Protein AF-A0A962C5A1-F1 (afdb_monomer_lite)

Foldseek 3Di:
DVVCVVDDDDDDAQDAADAQDDPVVLVVQVVCVVVVNHDPVSNVVSVVSRHDDPHD

Structure (mmCIF, N/CA/C/O backbone):
data_AF-A0A962C5A1-F1
#
_entry.id   AF-A0A962C5A1-F1
#
loop_
_atom_site.group_PDB
_atom_site.id
_atom_site.type_symbol
_atom_site.label_atom_id
_atom_site.label_alt_id
_atom_site.label_comp_id
_atom_site.label_asym_id
_atom_site.label_entity_id
_atom_site.label_seq_id
_atom_site.pdbx_PDB_ins_code
_atom_site.Cartn_x
_atom_site.Cartn_y
_atom_site.Cartn_z
_atom_site.occupancy
_atom_site.B_iso_or_equiv
_atom_site.auth_seq_id
_atom_site.auth_comp_id
_atom_site.auth_asym_id
_atom_site.auth_atom_id
_atom_site.pdbx_PDB_model_num
ATOM 1 N N . ALA A 1 1 ? 8.785 11.378 -27.572 1.00 60.38 1 ALA A N 1
ATOM 2 C CA . ALA A 1 1 ? 8.961 10.070 -28.239 1.00 60.38 1 ALA A CA 1
ATOM 3 C C . ALA A 1 1 ? 8.231 10.027 -29.583 1.00 60.38 1 ALA A C 1
ATOM 5 O O . ALA A 1 1 ? 8.898 9.914 -30.598 1.00 60.38 1 ALA A O 1
ATOM 6 N N . LEU A 1 2 ? 6.903 10.208 -29.622 1.00 62.84 2 LEU A N 1
ATOM 7 C CA . LEU A 1 2 ? 6.114 10.105 -30.866 1.00 62.84 2 LEU A CA 1
ATOM 8 C C . LEU A 1 2 ? 6.486 11.125 -31.959 1.00 62.84 2 LEU A C 1
ATOM 10 O O . LEU A 1 2 ? 6.484 10.777 -33.132 1.00 62.84 2 LEU A O 1
ATOM 14 N N . SER A 1 3 ? 6.879 12.348 -31.592 1.00 77.00 3 SER A N 1
ATOM 15 C CA . SER A 1 3 ? 7.267 13.389 -32.560 1.00 77.00 3 SER A CA 1
ATOM 16 C C . SER A 1 3 ? 8.661 13.193 -33.186 1.00 77.00 3 SER A C 1
ATOM 18 O O . SER A 1 3 ? 8.976 13.856 -34.166 1.00 77.00 3 SER A O 1
ATOM 20 N N . PHE A 1 4 ? 9.497 12.296 -32.642 1.00 73.12 4 PHE A N 1
ATOM 21 C CA . PHE A 1 4 ? 10.880 12.050 -33.089 1.00 73.12 4 PHE A CA 1
ATOM 22 C C . PHE A 1 4 ? 11.201 10.545 -33.080 1.00 73.12 4 PHE A C 1
ATOM 24 O O . PHE A 1 4 ? 12.142 10.101 -32.428 1.00 73.12 4 PHE A O 1
ATOM 31 N N . GLY A 1 5 ? 10.399 9.743 -33.788 1.00 71.50 5 GLY A N 1
ATOM 32 C CA . GLY A 1 5 ? 10.504 8.273 -33.782 1.00 71.50 5 GLY A CA 1
ATOM 33 C C . GLY A 1 5 ? 11.786 7.680 -34.388 1.00 71.50 5 GLY A C 1
ATOM 34 O O . GLY A 1 5 ? 12.003 6.481 -34.277 1.00 71.50 5 GLY A O 1
ATOM 35 N N . HIS A 1 6 ? 12.636 8.498 -35.019 1.00 82.44 6 HIS A N 1
ATOM 36 C CA . HIS A 1 6 ? 13.940 8.086 -35.556 1.0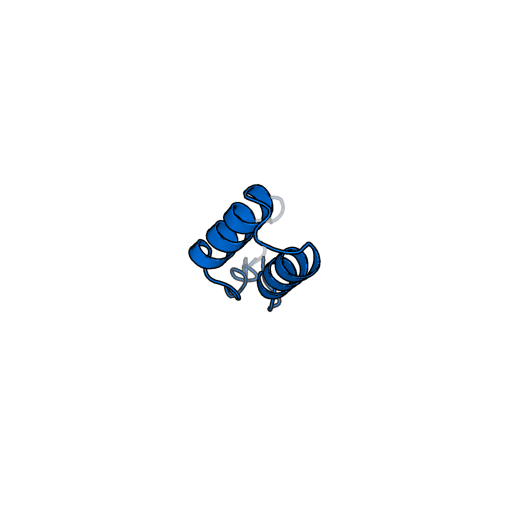0 82.44 6 HIS A CA 1
ATOM 37 C C . HIS A 1 6 ? 15.058 8.105 -34.503 1.00 82.44 6 HIS A C 1
ATOM 39 O O . HIS A 1 6 ? 16.150 7.601 -34.756 1.00 82.44 6 HIS A O 1
ATOM 45 N N . LEU A 1 7 ? 14.807 8.702 -33.336 1.00 82.25 7 LEU A N 1
ATOM 46 C CA . LEU A 1 7 ? 15.740 8.672 -32.221 1.00 82.25 7 LEU A CA 1
ATOM 47 C C . LEU A 1 7 ? 15.476 7.422 -31.372 1.00 82.25 7 LEU A C 1
ATOM 49 O O . LEU A 1 7 ? 14.317 7.146 -31.052 1.00 82.25 7 LEU A O 1
ATOM 53 N N . PRO A 1 8 ? 16.514 6.667 -30.975 1.00 82.88 8 PRO A N 1
ATOM 54 C CA . PRO A 1 8 ? 16.343 5.544 -30.065 1.00 82.88 8 PRO A CA 1
ATOM 55 C C . PRO A 1 8 ? 15.861 6.046 -28.695 1.00 82.88 8 PRO A C 1
ATOM 57 O O . PRO A 1 8 ? 16.502 6.888 -28.068 1.00 82.88 8 PRO A O 1
ATOM 60 N N . VAL A 1 9 ? 14.724 5.525 -28.227 1.0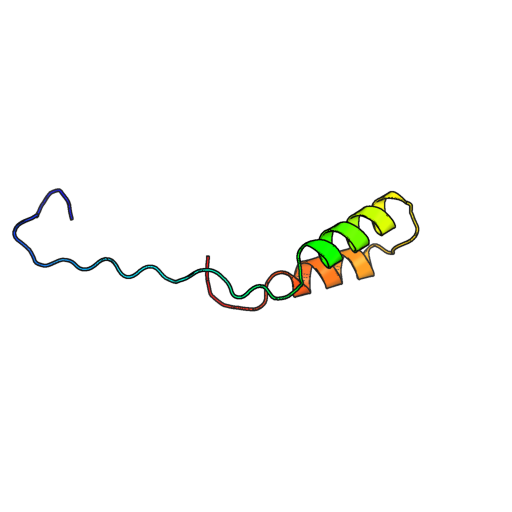0 83.19 9 VAL A N 1
ATOM 61 C CA . VAL A 1 9 ? 14.130 5.843 -26.918 1.00 83.19 9 VAL A CA 1
ATOM 62 C C . VAL A 1 9 ? 13.733 4.542 -26.219 1.00 83.19 9 VAL A C 1
ATOM 64 O O . VAL A 1 9 ? 13.151 3.659 -26.843 1.00 83.19 9 VAL A O 1
ATOM 67 N N . LEU A 1 10 ? 14.019 4.438 -24.919 1.00 79.56 10 LEU A N 1
ATOM 68 C CA . LEU A 1 10 ? 13.647 3.308 -24.063 1.00 79.56 10 LEU A CA 1
ATOM 69 C C . LEU A 1 10 ? 12.725 3.787 -22.936 1.00 79.56 10 LEU A C 1
ATOM 71 O O . LEU A 1 10 ? 13.003 4.794 -22.287 1.00 79.56 10 LEU A O 1
ATOM 75 N N . PHE A 1 11 ? 11.631 3.059 -22.703 1.00 79.44 11 PHE A N 1
ATOM 76 C CA . PHE A 1 11 ? 10.727 3.295 -21.579 1.00 79.44 11 PHE A CA 1
ATOM 77 C C . PHE A 1 11 ? 11.085 2.351 -20.432 1.00 79.44 11 PHE A C 1
ATOM 79 O O . PHE A 1 11 ? 10.970 1.134 -20.573 1.00 79.44 11 PHE A O 1
ATOM 86 N N . VAL A 1 12 ? 11.519 2.914 -19.305 1.00 79.06 12 VAL A N 1
ATOM 87 C CA . VAL A 1 12 ? 11.841 2.159 -18.089 1.00 79.06 12 VAL A CA 1
ATOM 88 C C . VAL A 1 12 ? 10.794 2.511 -17.030 1.00 79.06 12 VAL A C 1
ATOM 90 O O . VAL A 1 12 ? 10.847 3.613 -16.481 1.00 79.06 12 VAL A O 1
ATOM 93 N N . PRO A 1 13 ? 9.807 1.637 -16.761 1.00 76.62 13 PRO A N 1
ATOM 94 C CA . PRO A 1 13 ? 8.842 1.885 -15.700 1.00 76.62 13 PRO A CA 1
ATOM 95 C C . PRO A 1 13 ? 9.539 1.826 -14.335 1.00 76.62 13 PRO A C 1
ATOM 97 O O . PRO A 1 13 ? 10.386 0.967 -14.102 1.00 76.62 13 PRO A O 1
ATOM 100 N N . ALA A 1 14 ? 9.146 2.713 -13.419 1.00 75.31 14 ALA A N 1
ATOM 101 C CA . ALA A 1 14 ? 9.714 2.802 -12.068 1.00 75.31 14 ALA A CA 1
ATOM 102 C C . ALA A 1 14 ? 9.444 1.562 -11.188 1.00 75.31 14 ALA A C 1
ATOM 104 O O . ALA A 1 14 ? 10.064 1.405 -10.141 1.00 75.31 14 ALA A O 1
ATOM 105 N N . GLY A 1 15 ? 8.555 0.670 -11.633 1.00 68.56 15 GLY A N 1
ATOM 106 C CA . GLY A 1 15 ? 8.155 -0.530 -10.908 1.00 68.56 15 GLY A CA 1
ATOM 107 C C . GLY A 1 15 ? 7.051 -0.259 -9.875 1.00 68.56 15 GLY A C 1
ATOM 108 O O . GLY A 1 15 ? 6.906 0.868 -9.394 1.00 68.56 15 GLY A O 1
ATOM 109 N N . PRO A 1 16 ? 6.236 -1.280 -9.556 1.00 68.25 16 PRO A N 1
ATOM 110 C CA . PRO A 1 16 ? 5.178 -1.150 -8.560 1.00 68.25 16 PRO A CA 1
ATOM 111 C C . PRO A 1 16 ? 5.774 -0.996 -7.156 1.00 68.25 16 PRO A C 1
ATOM 113 O O . PRO A 1 16 ? 6.780 -1.638 -6.839 1.00 68.25 16 PRO A O 1
ATOM 116 N N . MET A 1 17 ? 5.143 -0.190 -6.296 1.00 66.94 17 MET A N 1
ATOM 117 C CA . MET A 1 17 ? 5.525 -0.115 -4.882 1.00 66.94 17 MET A CA 1
ATOM 118 C C . MET A 1 17 ? 5.541 -1.513 -4.243 1.00 66.94 17 MET A C 1
ATOM 120 O O . MET A 1 17 ? 4.577 -2.276 -4.401 1.00 66.94 17 MET A O 1
ATOM 124 N N . PRO A 1 18 ? 6.579 -1.856 -3.457 1.00 61.16 18 PRO A N 1
ATOM 125 C CA . PRO A 1 18 ? 6.538 -3.053 -2.635 1.00 61.16 18 PRO A CA 1
ATOM 126 C C . PRO A 1 18 ? 5.391 -2.920 -1.627 1.00 61.16 18 PRO A C 1
ATOM 128 O O . PRO A 1 18 ? 5.245 -1.915 -0.930 1.00 61.16 18 PRO A O 1
ATOM 131 N N . SER A 1 19 ? 4.533 -3.936 -1.571 1.00 59.69 19 SER A N 1
ATOM 132 C CA . SER A 1 19 ? 3.383 -3.940 -0.668 1.00 59.69 19 SER A CA 1
ATOM 133 C C . SER A 1 19 ? 3.861 -4.127 0.774 1.00 59.69 19 SER A C 1
ATOM 135 O O . SER A 1 19 ? 4.303 -5.215 1.123 1.00 59.69 19 SER A O 1
ATOM 137 N N . GLY A 1 20 ? 3.774 -3.081 1.603 1.00 66.50 20 GLY A N 1
ATOM 138 C CA . GLY A 1 20 ? 4.176 -3.141 3.016 1.00 66.50 20 GLY A CA 1
ATOM 139 C C . GLY A 1 20 ? 3.223 -3.983 3.872 1.00 66.50 20 GLY A C 1
ATOM 140 O O . GLY A 1 20 ? 3.589 -5.042 4.370 1.00 66.50 20 GLY A O 1
ATOM 141 N N . LEU A 1 21 ? 1.973 -3.534 4.013 1.00 67.88 21 LEU A N 1
ATOM 142 C CA . LEU A 1 21 ? 0.924 -4.252 4.746 1.00 67.88 21 LEU A CA 1
ATOM 143 C C . LEU A 1 21 ? -0.011 -4.995 3.766 1.00 67.88 21 LEU A C 1
ATOM 145 O O . LEU A 1 21 ? -0.468 -4.379 2.795 1.00 67.88 21 LEU A O 1
ATOM 149 N N . PRO A 1 22 ? -0.359 -6.276 3.994 1.00 71.81 22 PRO A N 1
ATOM 150 C CA . PRO A 1 22 ? -1.339 -6.990 3.177 1.00 71.81 22 PRO A CA 1
ATOM 151 C C . PRO A 1 22 ? -2.710 -6.293 3.174 1.00 71.81 22 PRO A C 1
ATOM 153 O O . PRO A 1 22 ? -3.213 -5.862 4.212 1.00 71.81 22 PRO A O 1
ATOM 156 N N . ASN A 1 23 ? -3.378 -6.227 2.016 1.00 73.25 23 ASN A N 1
ATOM 157 C CA . ASN A 1 23 ? -4.680 -5.548 1.882 1.00 73.25 23 ASN A CA 1
ATOM 158 C C . ASN A 1 23 ? -5.765 -6.088 2.830 1.00 73.25 23 ASN A C 1
ATOM 160 O O . ASN A 1 23 ? -6.632 -5.330 3.264 1.00 73.25 23 ASN A O 1
ATOM 164 N N . LYS A 1 24 ? -5.705 -7.379 3.183 1.00 74.12 24 LYS A N 1
ATOM 165 C CA . LYS A 1 24 ? -6.625 -7.993 4.152 1.00 74.12 24 LYS A CA 1
ATOM 166 C C . LYS A 1 24 ? -6.489 -7.375 5.544 1.00 74.12 24 LYS A C 1
ATOM 168 O O . LYS A 1 24 ? -7.494 -7.130 6.202 1.00 74.12 24 LYS A O 1
ATOM 173 N N . GLU A 1 25 ? -5.266 -7.072 5.967 1.00 74.19 25 GLU A N 1
ATOM 174 C CA . GLU A 1 25 ? -4.998 -6.473 7.276 1.00 74.19 25 GLU A CA 1
ATOM 175 C C . GLU A 1 25 ? -5.428 -5.003 7.306 1.00 74.19 25 GLU A C 1
ATOM 177 O O . GLU A 1 25 ? -6.083 -4.584 8.259 1.00 74.19 25 GLU A O 1
ATOM 182 N N . LYS A 1 26 ? -5.202 -4.249 6.218 1.00 71.44 26 LYS A N 1
ATOM 183 C CA . LYS A 1 26 ? -5.739 -2.881 6.054 1.00 71.44 26 LYS A CA 1
ATOM 184 C C . LYS A 1 26 ? -7.263 -2.845 6.149 1.00 71.44 26 LYS A C 1
ATOM 186 O O . LYS A 1 26 ? -7.826 -1.996 6.837 1.00 71.44 26 LYS A O 1
ATOM 191 N N . ALA A 1 27 ? -7.935 -3.764 5.454 1.00 78.62 27 ALA A N 1
ATOM 192 C CA . ALA A 1 27 ? -9.390 -3.864 5.476 1.00 78.62 27 ALA A CA 1
ATOM 193 C C . ALA A 1 27 ? -9.905 -4.199 6.884 1.00 78.62 27 ALA A C 1
ATOM 195 O O . ALA A 1 27 ? -10.837 -3.558 7.360 1.00 78.62 27 ALA A O 1
ATOM 196 N N . ALA A 1 28 ? -9.244 -5.125 7.586 1.00 81.56 28 ALA A N 1
ATOM 197 C CA . ALA A 1 28 ? -9.605 -5.498 8.950 1.00 81.56 28 ALA A CA 1
ATOM 198 C C . ALA A 1 28 ? -9.404 -4.357 9.964 1.00 81.56 28 ALA A C 1
ATOM 200 O O . ALA A 1 28 ? -10.200 -4.227 10.892 1.00 81.56 28 ALA A O 1
ATOM 201 N N . VAL A 1 29 ? -8.361 -3.530 9.823 1.00 79.75 29 VAL A N 1
ATOM 202 C CA . VAL A 1 29 ? -8.155 -2.347 10.684 1.00 79.75 29 VAL A CA 1
ATOM 203 C C . VAL A 1 29 ? -9.214 -1.274 10.407 1.00 79.75 29 VAL A C 1
ATOM 205 O O . VAL A 1 29 ? -9.799 -0.745 11.348 1.00 79.75 29 VAL A O 1
ATOM 208 N N . ARG A 1 30 ? -9.552 -1.012 9.136 1.00 81.38 30 ARG A N 1
ATOM 209 C CA . ARG A 1 30 ? -10.633 -0.075 8.766 1.00 81.38 30 ARG A CA 1
ATOM 210 C C . ARG A 1 30 ? -12.003 -0.532 9.256 1.00 81.38 30 ARG A C 1
ATOM 212 O O . ARG A 1 30 ? -12.782 0.283 9.737 1.00 81.38 30 ARG A O 1
ATOM 219 N N . GLN A 1 31 ? -12.278 -1.830 9.172 1.00 82.50 31 GLN A N 1
ATOM 220 C CA . GLN A 1 31 ? -13.519 -2.410 9.675 1.00 82.50 31 GLN A CA 1
ATOM 221 C C . GLN A 1 31 ? -13.601 -2.311 11.204 1.00 82.50 31 GLN A C 1
ATOM 223 O O . GLN A 1 31 ? -14.620 -1.877 11.731 1.00 82.50 31 GLN A O 1
ATOM 228 N N . ARG A 1 32 ? -12.506 -2.595 11.923 1.00 81.06 32 ARG A N 1
ATOM 229 C CA . ARG A 1 32 ? -12.438 -2.407 13.382 1.00 81.06 32 ARG A CA 1
ATOM 230 C C . ARG A 1 32 ? -12.583 -0.943 13.803 1.00 81.06 32 ARG A C 1
ATOM 232 O O . ARG A 1 32 ? -13.225 -0.681 14.815 1.00 81.06 32 ARG A O 1
ATOM 239 N N . TYR A 1 33 ? -12.045 -0.002 13.026 1.00 78.06 33 TYR A N 1
ATOM 240 C CA . TYR A 1 33 ? -12.243 1.432 13.256 1.00 78.06 33 TYR A CA 1
ATOM 241 C C . TYR A 1 33 ? -13.709 1.842 13.051 1.00 78.06 33 TYR A C 1
ATOM 243 O O . TYR A 1 33 ? -14.274 2.533 13.893 1.00 78.06 33 TYR A O 1
ATOM 251 N N . ALA A 1 34 ? -14.362 1.349 11.991 1.00 80.75 34 ALA A N 1
ATOM 252 C CA . ALA A 1 34 ? -15.788 1.585 11.745 1.00 80.75 34 ALA A CA 1
ATOM 253 C C . ALA A 1 34 ? -16.697 0.974 12.832 1.00 80.75 34 ALA A C 1
ATOM 255 O O . ALA A 1 34 ? -17.739 1.535 13.154 1.00 80.75 34 ALA A O 1
ATOM 256 N N . GLU A 1 35 ? -16.287 -0.147 13.428 1.00 84.44 35 GLU A N 1
ATOM 257 C CA . GLU A 1 35 ? -16.968 -0.785 14.563 1.00 84.44 35 GLU A CA 1
ATOM 258 C C . GLU A 1 35 ? -16.664 -0.118 15.922 1.00 84.44 35 GLU A C 1
ATOM 260 O O . GLU A 1 35 ? -17.176 -0.567 16.946 1.00 84.44 35 GLU A O 1
ATOM 265 N N . GLY A 1 36 ? -15.817 0.921 15.963 1.00 82.12 36 GLY A N 1
ATOM 266 C CA . GLY A 1 36 ? -15.400 1.599 17.199 1.00 82.12 36 GLY A CA 1
ATOM 267 C C . GLY A 1 36 ? -14.451 0.780 18.086 1.00 82.12 36 GLY A C 1
ATOM 268 O O . GLY A 1 36 ? -14.222 1.137 19.239 1.00 82.12 36 GLY A O 1
ATOM 269 N N . LYS A 1 37 ? -13.903 -0.322 17.561 1.00 78.94 37 LYS A N 1
ATOM 270 C CA . LYS A 1 37 ? -13.007 -1.260 18.260 1.00 78.94 37 LYS A CA 1
ATOM 271 C C . LYS A 1 37 ? -11.520 -0.979 18.028 1.00 78.94 37 LYS A C 1
ATOM 273 O O . LYS A 1 37 ? -10.695 -1.682 18.601 1.00 78.94 37 LYS A O 1
ATOM 278 N N . ALA A 1 38 ? -11.183 -0.016 17.171 1.00 75.81 38 ALA A N 1
ATOM 279 C CA . ALA A 1 38 ? -9.812 0.426 16.927 1.00 75.81 38 ALA A CA 1
ATOM 280 C C . ALA A 1 38 ? -9.687 1.936 17.137 1.00 75.81 38 ALA A C 1
ATOM 282 O O . ALA A 1 38 ? -10.612 2.696 16.832 1.00 75.81 38 ALA A O 1
ATOM 283 N N . SER A 1 39 ? -8.538 2.369 17.651 1.00 79.75 39 SER A N 1
ATOM 284 C CA . SER A 1 39 ? -8.264 3.784 17.899 1.00 79.75 39 SER A CA 1
ATOM 285 C C . SER A 1 39 ? -7.814 4.501 16.619 1.00 79.75 39 SER A C 1
ATOM 287 O O . SER A 1 39 ? -7.406 3.891 15.627 1.00 79.75 39 SER A O 1
ATOM 289 N N . ARG A 1 40 ? -7.873 5.838 16.625 1.00 78.56 40 ARG A N 1
ATOM 290 C CA . ARG A 1 40 ? -7.383 6.657 15.503 1.00 78.56 40 ARG A CA 1
ATOM 291 C C . ARG A 1 40 ? -5.880 6.461 15.257 1.00 78.56 40 ARG A C 1
ATOM 293 O O . ARG A 1 40 ? -5.441 6.561 14.116 1.00 78.56 40 ARG A O 1
ATOM 300 N N . GLU A 1 41 ? -5.111 6.178 16.307 1.00 80.00 41 GLU A N 1
ATOM 301 C CA . GLU A 1 41 ? -3.672 5.905 16.216 1.00 80.00 41 GLU A CA 1
ATOM 302 C C . GLU A 1 41 ? -3.395 4.581 15.497 1.00 80.00 41 GLU A C 1
ATOM 304 O O . GLU A 1 41 ? -2.564 4.549 14.595 1.00 80.00 41 GLU A O 1
ATOM 309 N N . GLU A 1 42 ? -4.155 3.523 15.799 1.00 75.44 42 GLU A N 1
ATOM 310 C CA . GLU A 1 42 ? -4.024 2.222 15.125 1.00 75.44 42 GLU A CA 1
ATOM 311 C C . GLU A 1 42 ? -4.375 2.300 13.632 1.00 75.44 42 GLU A C 1
ATOM 313 O O . GLU A 1 42 ? -3.741 1.646 12.798 1.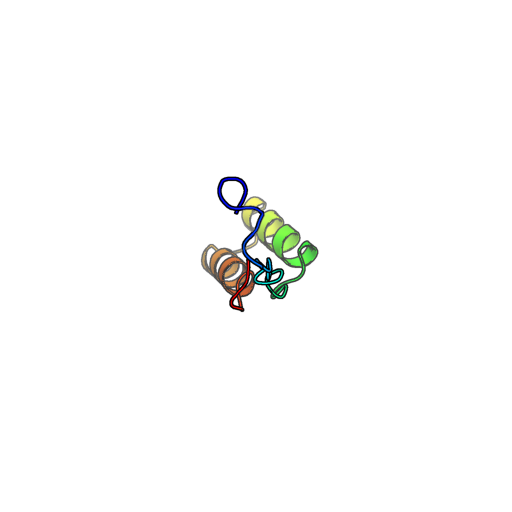00 75.44 42 GLU A O 1
ATOM 318 N N . LEU A 1 43 ? -5.365 3.126 13.274 1.00 76.38 43 LEU A N 1
ATOM 319 C CA . LEU A 1 43 ? -5.709 3.388 11.877 1.00 76.38 43 LEU A CA 1
ATOM 320 C C . LEU A 1 43 ? -4.560 4.097 11.144 1.00 76.38 43 LEU A C 1
ATOM 322 O O . LEU A 1 43 ? -4.169 3.671 10.057 1.00 76.38 43 LEU A O 1
ATOM 326 N N . LEU A 1 44 ? -4.001 5.148 11.750 1.00 78.25 44 LEU A N 1
ATOM 327 C CA . LEU A 1 44 ? -2.885 5.917 11.191 1.00 78.25 44 LEU A CA 1
ATOM 328 C C . LEU A 1 44 ? -1.618 5.070 11.036 1.00 78.25 44 LEU A C 1
ATOM 330 O O . LEU A 1 44 ? -0.932 5.170 10.021 1.00 78.25 44 LEU A O 1
ATOM 334 N N . GLU A 1 45 ? -1.319 4.204 12.002 1.00 77.94 45 GLU A N 1
ATOM 335 C CA . GLU A 1 45 ? -0.151 3.324 11.947 1.00 77.94 45 GLU A CA 1
ATOM 336 C C . GLU A 1 45 ? -0.282 2.272 10.831 1.00 77.94 45 GLU A C 1
ATOM 338 O O . GLU A 1 45 ? 0.683 1.993 10.113 1.00 77.94 45 GLU A O 1
ATOM 343 N N . ALA A 1 46 ? -1.484 1.722 10.623 1.00 73.44 46 ALA A N 1
ATOM 344 C CA . ALA A 1 46 ? -1.757 0.803 9.519 1.00 73.44 46 ALA A CA 1
ATOM 345 C C . ALA A 1 46 ? -1.667 1.489 8.141 1.00 73.44 46 ALA A C 1
ATOM 347 O O . ALA A 1 46 ? -1.207 0.883 7.166 1.00 73.44 46 ALA A O 1
ATOM 348 N N . GLU A 1 47 ? -2.070 2.757 8.041 1.00 71.06 47 GLU A N 1
ATOM 349 C CA . GLU A 1 47 ? -1.927 3.553 6.817 1.00 71.06 47 GLU A CA 1
ATOM 350 C C . GLU A 1 47 ? -0.477 3.962 6.550 1.00 71.06 47 GLU A C 1
ATOM 352 O O . GLU A 1 47 ? -0.027 3.869 5.412 1.00 71.06 47 GLU A O 1
ATOM 357 N N . ALA A 1 48 ? 0.304 4.295 7.577 1.00 72.06 48 ALA A N 1
ATOM 358 C CA . ALA A 1 48 ? 1.736 4.546 7.429 1.00 72.06 48 ALA A CA 1
ATOM 359 C C . ALA A 1 48 ? 2.490 3.286 6.956 1.00 72.06 48 ALA A C 1
ATOM 361 O O . ALA A 1 48 ? 3.245 3.336 5.986 1.00 72.06 48 ALA A O 1
ATOM 362 N N . LYS A 1 49 ? 2.202 2.117 7.552 1.00 69.31 49 LYS A N 1
ATOM 363 C CA . LYS A 1 49 ? 2.794 0.820 7.152 1.00 69.31 49 LYS A CA 1
ATOM 364 C C . LYS A 1 49 ? 2.371 0.354 5.757 1.00 69.31 49 LYS A C 1
ATOM 366 O O . LYS A 1 49 ? 2.985 -0.544 5.180 1.00 69.31 49 LYS A O 1
AT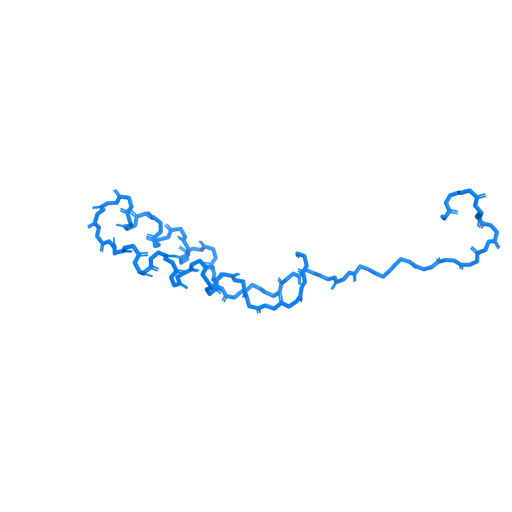OM 371 N N . SER A 1 50 ? 1.319 0.948 5.196 1.00 62.06 50 SER A N 1
ATOM 372 C CA . SER A 1 50 ? 0.856 0.655 3.842 1.00 62.06 50 SER A CA 1
ATOM 373 C C . SER A 1 50 ? 1.815 1.144 2.757 1.00 62.06 50 SER A C 1
ATOM 375 O O . SER A 1 50 ? 1.761 0.594 1.657 1.00 62.06 50 SER A O 1
ATOM 377 N N . TYR A 1 51 ? 2.669 2.124 3.066 1.00 60.03 51 TYR A N 1
ATOM 378 C CA . TYR A 1 51 ? 3.560 2.794 2.121 1.00 6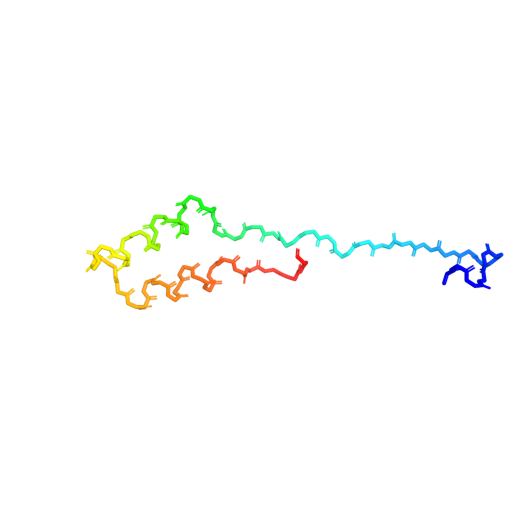0.03 51 TYR A CA 1
ATOM 379 C C . TYR A 1 51 ? 5.005 2.785 2.641 1.00 60.03 51 TYR A C 1
ATOM 381 O O . TYR A 1 51 ? 5.492 3.769 3.190 1.00 60.03 51 TYR A O 1
ATOM 389 N N . HIS A 1 52 ? 5.719 1.675 2.450 1.00 59.75 52 HIS A N 1
ATOM 390 C CA . HIS A 1 52 ? 7.153 1.597 2.749 1.00 59.75 52 HIS A CA 1
ATOM 391 C C . HIS A 1 52 ? 7.946 1.126 1.530 1.00 59.75 52 HIS A C 1
ATOM 393 O O . HIS A 1 52 ? 8.377 -0.020 1.442 1.00 59.75 52 HIS A O 1
ATOM 399 N N . GLY A 1 53 ? 8.156 2.042 0.586 1.00 54.25 53 GLY A N 1
ATOM 400 C CA . GLY A 1 53 ? 9.160 1.891 -0.465 1.00 54.25 53 GLY A CA 1
ATOM 401 C C . GLY A 1 53 ? 8.971 2.889 -1.608 1.00 54.25 53 GLY A C 1
ATOM 402 O O . GLY A 1 53 ? 7.832 3.226 -1.915 1.00 54.25 53 GLY A O 1
ATOM 403 N N . PRO A 1 54 ? 10.048 3.382 -2.245 1.00 46.53 54 PRO A N 1
ATOM 404 C CA . PRO A 1 54 ? 9.931 4.133 -3.492 1.00 46.53 54 PRO A CA 1
ATOM 405 C C . PRO A 1 54 ? 9.338 3.234 -4.592 1.00 46.53 54 PRO A C 1
ATOM 407 O O . PRO A 1 54 ? 9.808 2.119 -4.805 1.00 46.53 54 PRO A O 1
ATOM 410 N N . GLY A 1 55 ? 8.303 3.719 -5.273 1.00 57.47 55 GLY A N 1
ATOM 411 C CA . GLY A 1 55 ? 7.584 3.042 -6.358 1.00 57.47 55 GLY A CA 1
ATOM 412 C C . GLY A 1 55 ? 6.242 3.740 -6.608 1.00 57.47 55 GLY A C 1
ATOM 413 O O . GLY A 1 55 ? 5.869 4.617 -5.827 1.00 57.47 55 GLY A O 1
ATOM 414 N N . THR A 1 56 ? 5.525 3.375 -7.673 1.00 54.91 56 THR A N 1
ATOM 415 C CA . THR A 1 56 ? 4.136 3.829 -7.928 1.00 54.91 56 THR A CA 1
ATOM 416 C C . THR A 1 56 ? 3.099 2.835 -7.438 1.00 54.91 56 THR A C 1
ATOM 418 O O . THR A 1 56 ? 3.367 1.619 -7.596 1.00 54.91 56 THR A O 1
#

Secondary structure (DSSP, 8-state):
-GGGTTS--------PPP--S-HHHHHHHHHHHHTT-S-HHHHHHHHHHT--SS--

Sequence (56 aa):
ALSFGHLPVLFVPAGPMPSGLPNKEKAAVRQRYAEGKASREELLEAEAKSYHGPGT

Radius of gyration: 19.22 Å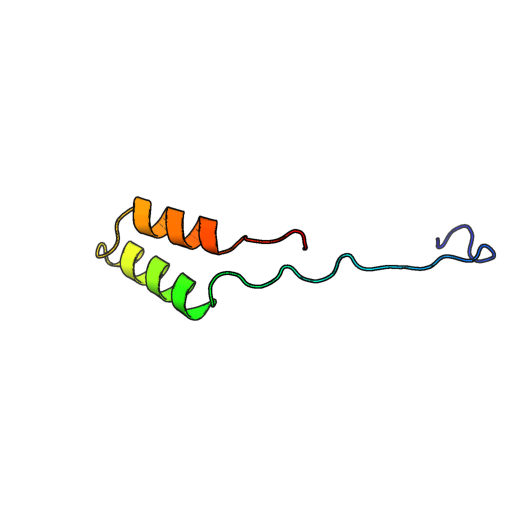; chains: 1; bounding box: 33×21×54 Å

pLDDT: mean 72.88, std 8.75, range [46.53, 84.44]